Protein AF-A0A960D107-F1 (afdb_monomer)

Nearest PDB structures (foldseek):
  3d3r-assembly1_A  TM=7.746E-01  e=9.510E-02  Shewanella oneidensis MR-1
  5oaz-assembly2_B  TM=6.014E-01  e=5.972E-01  Homo sapiens
  1tuc-assembly1_A  TM=4.967E-01  e=1.402E+00  Gallus gallus
  9gfo-assembly3_CCC  TM=7.353E-01  e=7.229E+00  Homo sapiens
  2m00-assembly1_A  TM=4.402E-01  e=3.513E+00  Staphylococcus aureus subsp. aureus MW2

Radius of gyration: 11.08 Å; Cα contacts (8 Å, |Δi|>4): 56; chains: 1; bounding box: 21×21×31 Å

Sequence (40 aa):
MCLGIPGQVVAMMSGYGGQLVLVDVAGEQRPVNIGMLPDE

pLDDT: mean 93.04, std 6.33, range [67.12, 98.19]

Solvent-accessible surface area (backbone atoms only — not comparable to full-atom values): 2694 Å² total; per-residue (Å²): 140,85,83,87,80,76,63,46,82,77,43,83,38,89,56,81,92,64,28,32,30,32,26,38,43,93,87,43,80,38,83,41,80,49,76,83,56,76,83,132

Mean predicted aligned error: 3.35 Å

Foldseek 3Di:
DDDDFDWDFDAFDPDPVSQWTWIQGVNDTDIDGNPPPDDD

Secondary structure (DSSP, 8-state):
--PPPP-EEEEEPSSGGG-EEEEEETTEEEEEE-TTSPP-

Structure (mmCIF, N/CA/C/O backbone):
data_AF-A0A960D107-F1
#
_entry.id   AF-A0A960D1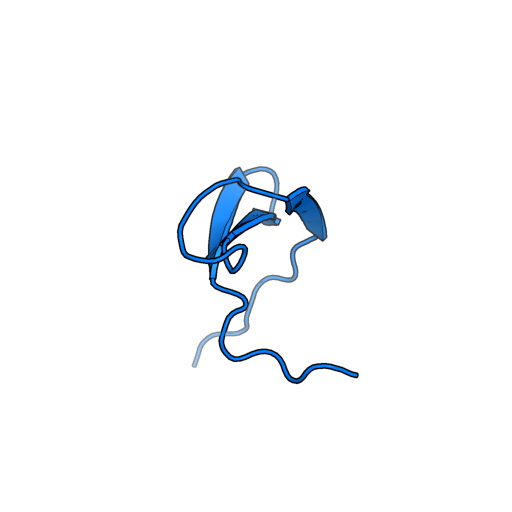07-F1
#
loop_
_atom_site.group_PDB
_atom_site.id
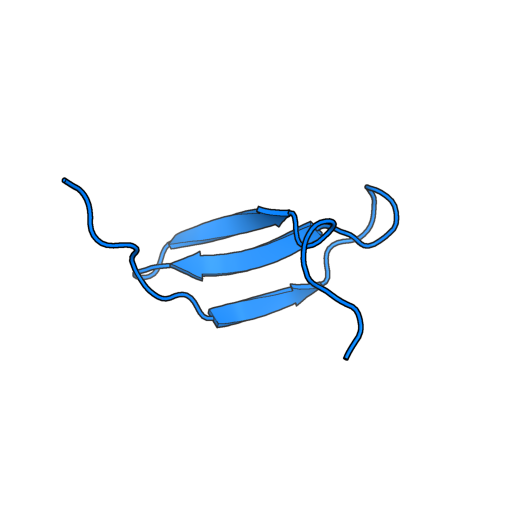_atom_site.type_symbol
_atom_site.label_atom_id
_atom_site.label_alt_id
_atom_site.lab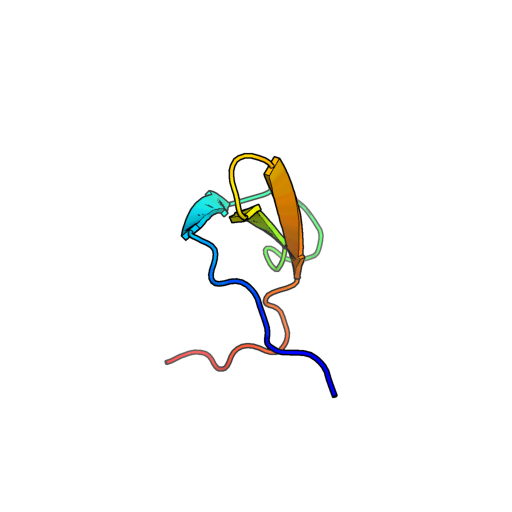el_comp_id
_atom_site.label_asym_id
_atom_site.label_entity_id
_atom_site.label_seq_id
_atom_site.pdbx_PDB_ins_code
_atom_site.Cartn_x
_atom_site.Cartn_y
_atom_site.Cartn_z
_atom_site.occupancy
_atom_site.B_iso_or_equiv
_atom_site.auth_seq_id
_atom_site.auth_comp_id
_atom_site.auth_asym_id
_atom_site.auth_atom_id
_atom_site.pdbx_PDB_model_num
ATOM 1 N N . MET A 1 1 ? 14.341 -0.329 17.132 1.00 80.19 1 MET A N 1
ATOM 2 C CA . MET A 1 1 ? 13.879 -1.381 16.201 1.00 80.19 1 MET A CA 1
ATOM 3 C C . MET A 1 1 ? 12.401 -1.142 15.964 1.00 80.19 1 MET A C 1
ATOM 5 O O . MET A 1 1 ? 11.694 -0.980 16.948 1.00 80.19 1 MET A O 1
ATOM 9 N N . CYS A 1 2 ? 11.959 -1.038 14.712 1.00 94.06 2 CYS A N 1
ATOM 10 C CA . CYS A 1 2 ? 10.559 -0.761 14.376 1.00 94.06 2 CYS A CA 1
ATOM 11 C C . CYS A 1 2 ? 9.949 -1.987 13.691 1.00 94.06 2 CYS A C 1
ATOM 13 O O . CYS A 1 2 ? 10.638 -2.658 12.925 1.00 94.06 2 CYS A O 1
ATOM 15 N N . LEU A 1 3 ? 8.675 -2.260 13.962 1.00 94.19 3 LEU A N 1
ATOM 16 C CA . LEU A 1 3 ? 7.879 -3.249 13.238 1.00 94.19 3 LEU A CA 1
ATOM 17 C C . LEU A 1 3 ? 7.003 -2.510 12.223 1.00 94.19 3 LEU A C 1
ATOM 19 O O . LEU A 1 3 ? 6.409 -1.486 12.557 1.00 94.19 3 LEU A O 1
ATOM 23 N N . GLY A 1 4 ? 6.955 -3.004 10.987 1.00 93.19 4 GLY A N 1
ATOM 24 C CA . GLY A 1 4 ? 6.090 -2.439 9.953 1.00 93.19 4 GLY A CA 1
ATOM 25 C C . GLY A 1 4 ? 4.614 -2.671 10.276 1.00 93.19 4 GLY A C 1
ATOM 26 O O . GLY A 1 4 ? 4.249 -3.731 10.784 1.00 93.19 4 GLY A O 1
ATOM 27 N N . ILE A 1 5 ? 3.770 -1.685 9.973 1.00 96.44 5 ILE A N 1
ATOM 28 C CA . ILE A 1 5 ? 2.314 -1.819 10.070 1.00 96.44 5 ILE A CA 1
ATOM 29 C C . ILE A 1 5 ? 1.823 -2.413 8.742 1.00 96.44 5 ILE A C 1
ATOM 31 O O . ILE A 1 5 ? 2.153 -1.855 7.692 1.00 96.44 5 ILE A O 1
ATOM 35 N N . PRO A 1 6 ? 1.072 -3.527 8.749 1.00 96.44 6 PRO A N 1
ATOM 36 C CA . PRO A 1 6 ? 0.494 -4.065 7.525 1.00 96.44 6 PRO A CA 1
ATOM 37 C C . PRO A 1 6 ? -0.541 -3.091 6.948 1.00 96.44 6 PRO A C 1
ATOM 39 O O . PRO A 1 6 ? -1.256 -2.419 7.691 1.00 96.44 6 PRO A O 1
ATOM 42 N N . GLY A 1 7 ? -0.629 -3.039 5.621 1.00 96.94 7 GLY A N 1
ATOM 43 C CA . GLY A 1 7 ? -1.601 -2.220 4.904 1.00 96.94 7 GLY A CA 1
ATOM 44 C C . GLY A 1 7 ? -2.228 -2.970 3.738 1.00 96.94 7 GLY A C 1
ATOM 45 O O . GLY A 1 7 ? -1.688 -3.978 3.279 1.00 96.94 7 GLY A O 1
ATOM 46 N N . GLN A 1 8 ? -3.367 -2.472 3.264 1.00 97.75 8 GLN A N 1
ATOM 47 C CA . GLN A 1 8 ? -4.114 -3.051 2.150 1.00 97.75 8 GLN A CA 1
ATOM 48 C C . GLN A 1 8 ? -4.099 -2.110 0.945 1.00 97.75 8 GLN A C 1
ATOM 50 O O . GLN A 1 8 ? -4.392 -0.924 1.076 1.00 97.75 8 GLN A O 1
ATOM 55 N N . VAL A 1 9 ? -3.794 -2.639 -0.242 1.00 97.06 9 VAL A N 1
ATOM 56 C CA . VAL A 1 9 ? -3.915 -1.882 -1.496 1.00 97.06 9 VAL A CA 1
ATOM 57 C C . VAL A 1 9 ? -5.395 -1.640 -1.787 1.00 97.06 9 VAL A C 1
ATOM 59 O O . VAL A 1 9 ? -6.172 -2.589 -1.884 1.00 97.06 9 VAL A O 1
ATOM 62 N N . VAL A 1 10 ? -5.781 -0.373 -1.928 1.00 97.81 10 VAL A N 1
ATOM 63 C CA . VAL A 1 10 ? -7.176 0.036 -2.167 1.00 97.81 10 VAL A CA 1
ATOM 64 C C . VAL A 1 10 ? -7.393 0.649 -3.548 1.00 97.81 10 VAL A C 1
ATOM 66 O O . VAL A 1 10 ? -8.512 0.625 -4.053 1.00 97.81 10 VAL A O 1
ATOM 69 N N . ALA A 1 11 ? -6.342 1.171 -4.186 1.00 96.69 11 ALA A N 1
ATOM 70 C CA . ALA A 1 11 ? -6.410 1.661 -5.559 1.00 96.69 11 ALA A CA 1
ATOM 71 C C . ALA A 1 11 ? -5.039 1.636 -6.243 1.00 96.69 11 ALA A C 1
ATOM 73 O O . ALA A 1 11 ? -4.010 1.877 -5.614 1.00 96.69 11 ALA A O 1
ATOM 74 N N . MET A 1 12 ? -5.040 1.426 -7.558 1.00 94.25 12 MET A N 1
ATOM 75 C CA . MET A 1 12 ? -3.874 1.687 -8.404 1.00 94.25 12 MET A CA 1
ATOM 76 C C . MET A 1 12 ? -3.851 3.175 -8.757 1.00 94.25 12 MET A C 1
ATOM 78 O O . MET A 1 12 ? -4.890 3.741 -9.106 1.00 94.25 12 MET A O 1
ATOM 82 N N . MET A 1 13 ? -2.689 3.822 -8.680 1.00 93.69 13 MET A N 1
ATOM 83 C CA . MET A 1 13 ? -2.556 5.236 -9.033 1.00 93.69 13 MET A CA 1
ATOM 84 C C . MET A 1 13 ? -1.957 5.393 -10.431 1.00 93.69 13 MET A C 1
ATOM 86 O O . MET A 1 13 ? -1.059 4.662 -10.840 1.00 93.69 13 MET A O 1
ATOM 90 N N . SER A 1 14 ? -2.456 6.382 -11.174 1.00 87.38 14 SER A N 1
ATOM 91 C CA . SER A 1 14 ? -1.872 6.778 -12.459 1.00 87.38 14 SER A CA 1
ATOM 92 C C . SER A 1 14 ? -0.618 7.634 -12.248 1.00 87.38 14 SER A C 1
ATOM 94 O O . SER A 1 14 ? -0.545 8.413 -11.299 1.00 87.38 14 SER A O 1
ATOM 96 N N . GLY A 1 15 ? 0.350 7.530 -13.161 1.00 84.06 15 GLY A N 1
ATOM 97 C CA . GLY A 1 15 ? 1.639 8.227 -13.071 1.00 84.06 15 GLY A CA 1
ATOM 98 C C . GLY A 1 15 ? 2.773 7.329 -12.563 1.00 84.06 15 GLY A C 1
ATOM 99 O O . GLY A 1 15 ? 2.565 6.154 -12.279 1.00 84.06 15 GLY A O 1
ATOM 100 N N . TYR A 1 16 ? 3.999 7.866 -12.516 1.00 85.69 16 TYR A N 1
ATOM 101 C CA . TYR A 1 16 ? 5.202 7.157 -12.038 1.00 85.69 16 TYR A CA 1
ATOM 102 C C . TYR A 1 16 ? 5.398 5.753 -12.645 1.00 85.69 16 TYR A C 1
ATOM 104 O O . TYR A 1 16 ? 5.762 4.806 -11.955 1.00 85.69 16 TYR A O 1
ATOM 112 N N . GLY A 1 17 ? 5.105 5.600 -13.941 1.00 88.88 17 GLY A N 1
ATOM 113 C CA . GLY A 1 17 ? 5.248 4.321 -14.646 1.00 88.88 17 GLY A CA 1
ATOM 114 C C . GLY A 1 17 ? 4.342 3.197 -14.128 1.00 88.88 17 GLY A C 1
ATOM 115 O O . GLY A 1 17 ? 4.694 2.039 -14.303 1.00 88.88 17 GLY A O 1
ATOM 116 N N . GLY A 1 18 ? 3.221 3.518 -13.468 1.00 90.25 18 GLY A N 1
ATOM 117 C CA . GLY A 1 18 ? 2.317 2.521 -12.878 1.00 90.25 18 GLY A CA 1
ATOM 118 C C . GLY A 1 18 ? 2.807 1.945 -11.546 1.00 90.25 18 GLY A C 1
ATOM 119 O O . GLY A 1 18 ? 2.247 0.971 -11.060 1.00 90.25 18 GLY A O 1
ATOM 120 N N . GLN A 1 19 ? 3.840 2.543 -10.947 1.00 94.44 19 GLN A N 1
ATOM 121 C CA . GLN A 1 19 ? 4.508 2.019 -9.752 1.00 94.44 19 GLN A CA 1
ATOM 122 C C . GLN A 1 19 ? 3.996 2.631 -8.445 1.00 94.44 19 GLN A C 1
ATOM 124 O O . GLN A 1 19 ? 4.633 2.466 -7.406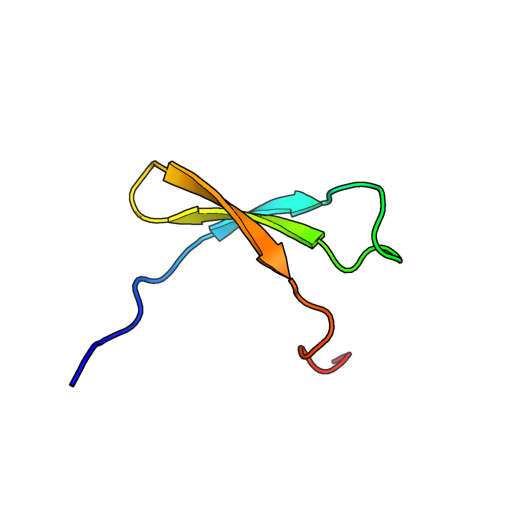 1.00 94.44 19 GLN A O 1
ATOM 129 N N . LEU A 1 20 ? 2.892 3.379 -8.473 1.00 95.94 20 LEU A N 1
ATOM 130 C CA . LEU A 1 20 ? 2.266 3.913 -7.269 1.00 95.94 20 LEU A CA 1
ATOM 131 C C . LEU A 1 20 ? 0.908 3.271 -7.047 1.00 95.94 20 LEU A C 1
ATOM 133 O O . LEU A 1 20 ? 0.085 3.161 -7.956 1.00 95.94 20 LEU A O 1
ATOM 137 N N . VAL A 1 21 ? 0.665 2.918 -5.796 1.00 96.81 21 VAL A N 1
ATOM 138 C CA . VAL A 1 21 ? -0.620 2.420 -5.323 1.00 96.81 21 VAL A CA 1
ATOM 139 C C . VAL A 1 21 ? -1.030 3.188 -4.081 1.00 96.81 21 VAL A C 1
ATOM 141 O O . VAL A 1 21 ? -0.190 3.671 -3.322 1.00 96.81 21 VAL A O 1
ATOM 144 N N . LEU A 1 22 ? -2.332 3.307 -3.873 1.00 97.56 22 LEU A N 1
ATOM 145 C CA . LEU A 1 22 ? -2.894 3.834 -2.646 1.00 97.56 22 LEU A CA 1
ATOM 146 C C . LEU A 1 22 ? -3.094 2.672 -1.673 1.00 97.56 22 LEU A C 1
ATOM 148 O O . LEU A 1 22 ? -3.764 1.691 -2.007 1.00 97.56 22 LEU A O 1
ATOM 152 N N . VAL A 1 23 ? -2.510 2.783 -0.484 1.00 98.06 23 VAL A N 1
ATOM 153 C CA . VAL A 1 23 ? -2.564 1.763 0.568 1.00 98.06 23 VAL A CA 1
ATOM 154 C C . VAL A 1 23 ? -3.249 2.347 1.793 1.00 98.06 23 VAL A C 1
ATOM 156 O O . VAL A 1 23 ? -2.868 3.425 2.242 1.00 98.06 23 VAL A O 1
ATOM 159 N N . ASP A 1 24 ? -4.231 1.641 2.347 1.00 98.19 24 ASP A N 1
ATOM 160 C CA . ASP A 1 24 ? -4.746 1.935 3.683 1.00 98.19 24 ASP A CA 1
ATOM 161 C C . ASP A 1 24 ? -3.822 1.313 4.735 1.00 98.19 24 ASP A C 1
ATOM 163 O O . ASP A 1 24 ? -3.583 0.103 4.726 1.00 98.19 24 ASP A O 1
ATOM 167 N N . VAL A 1 25 ? -3.276 2.146 5.620 1.00 97.81 25 VAL A N 1
ATOM 168 C CA . VAL A 1 25 ? -2.434 1.728 6.744 1.00 97.81 25 VAL A CA 1
ATOM 169 C C . VAL A 1 25 ? -3.032 2.314 8.014 1.00 97.81 25 VAL A C 1
ATOM 171 O O . VAL A 1 25 ? -2.965 3.521 8.231 1.00 97.81 25 VAL A O 1
ATOM 174 N N . ALA A 1 26 ? -3.608 1.459 8.861 1.00 96.69 26 ALA A N 1
ATOM 175 C CA . ALA A 1 26 ? -4.273 1.873 10.100 1.00 96.69 26 ALA A CA 1
ATOM 176 C C . ALA A 1 26 ? -5.347 2.971 9.896 1.00 96.69 26 ALA A C 1
ATOM 178 O O . ALA A 1 26 ? -5.495 3.852 10.743 1.00 96.69 26 ALA A O 1
ATOM 179 N N . GLY A 1 27 ? -6.097 2.914 8.785 1.00 97.38 27 GLY A N 1
ATOM 180 C CA . GLY A 1 27 ? -7.150 3.880 8.451 1.00 97.38 27 GLY A CA 1
ATOM 181 C C . GLY A 1 27 ? -6.660 5.157 7.761 1.00 97.38 27 GLY A C 1
ATOM 182 O O . GLY A 1 27 ? -7.457 6.071 7.542 1.00 97.38 27 GLY A O 1
ATOM 183 N N . GLU A 1 28 ? -5.367 5.251 7.433 1.00 97.81 28 GLU A N 1
ATOM 184 C CA . GLU A 1 28 ? -4.800 6.362 6.672 1.00 97.81 28 GLU A CA 1
ATOM 185 C C . GLU A 1 28 ? -4.383 5.916 5.266 1.00 97.81 28 GLU A C 1
ATOM 187 O O . GLU A 1 28 ? -3.610 4.971 5.096 1.00 97.81 28 GLU A O 1
ATOM 192 N N . GLN A 1 29 ? -4.861 6.636 4.247 1.00 97.69 29 GLN A N 1
ATOM 193 C CA . GLN A 1 29 ? -4.540 6.360 2.847 1.00 97.69 29 GLN A CA 1
ATOM 194 C C . GLN A 1 29 ? -3.208 6.998 2.459 1.00 97.69 29 GLN A C 1
ATOM 196 O O . GLN A 1 29 ? -3.035 8.216 2.524 1.00 97.69 29 GLN A O 1
ATOM 201 N N . ARG A 1 30 ? -2.262 6.167 2.022 1.00 96.69 30 ARG A N 1
ATOM 202 C CA . ARG A 1 30 ? -0.887 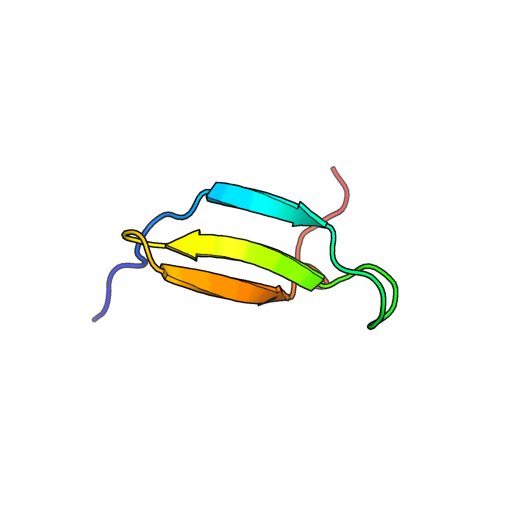6.567 1.725 1.00 96.69 30 ARG A CA 1
ATOM 203 C C . ARG A 1 30 ? -0.475 6.105 0.330 1.00 96.69 30 ARG A C 1
ATOM 205 O O . ARG A 1 30 ? -0.652 4.927 0.018 1.00 96.69 30 ARG A O 1
ATOM 212 N N . PRO A 1 31 ? 0.097 6.985 -0.509 1.00 95.94 31 PRO A N 1
ATOM 213 C CA . PRO A 1 31 ? 0.724 6.556 -1.749 1.00 95.94 31 PRO A CA 1
ATOM 214 C C . PRO A 1 31 ? 2.006 5.779 -1.424 1.00 95.94 31 PRO A C 1
ATOM 216 O O . PRO A 1 31 ? 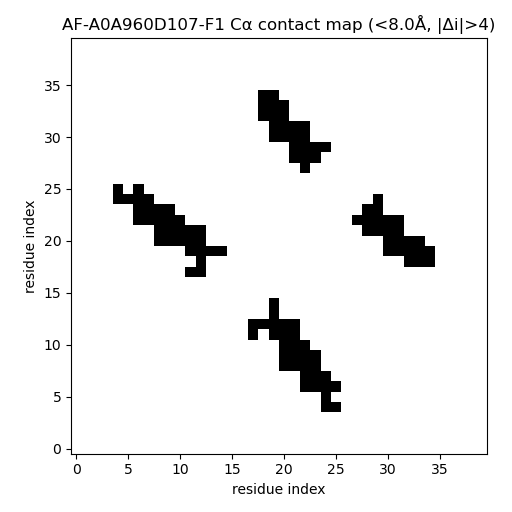2.886 6.281 -0.723 1.00 95.94 31 PRO A O 1
ATOM 219 N N . VAL A 1 32 ? 2.117 4.556 -1.934 1.00 96.06 32 VAL A N 1
ATOM 220 C CA . VAL A 1 32 ? 3.266 3.667 -1.730 1.00 96.06 32 VAL A CA 1
ATOM 221 C C . VAL A 1 32 ? 3.847 3.278 -3.083 1.00 96.06 32 VAL A C 1
ATOM 223 O O . VAL A 1 32 ? 3.113 2.948 -4.016 1.00 96.06 32 VAL A O 1
ATOM 226 N N . ASN A 1 33 ? 5.176 3.330 -3.189 1.00 94.94 33 ASN A N 1
ATOM 227 C CA . ASN A 1 33 ? 5.894 2.871 -4.372 1.00 94.94 33 ASN A CA 1
ATOM 228 C C . ASN A 1 33 ? 6.068 1.349 -4.339 1.00 94.94 33 ASN A C 1
ATOM 230 O O . ASN A 1 33 ? 6.557 0.802 -3.353 1.00 94.94 33 ASN A O 1
ATOM 234 N N . ILE A 1 34 ? 5.691 0.696 -5.435 1.00 94.06 34 ILE A N 1
ATOM 235 C CA . ILE A 1 34 ? 5.797 -0.753 -5.635 1.00 94.06 34 ILE A CA 1
ATOM 236 C C . ILE A 1 34 ? 6.836 -1.136 -6.696 1.00 94.06 34 ILE A C 1
ATOM 238 O O . ILE A 1 34 ? 6.934 -2.299 -7.056 1.00 94.06 34 ILE A O 1
ATOM 242 N N . GLY A 1 35 ? 7.651 -0.194 -7.177 1.00 93.25 35 GLY A N 1
ATOM 243 C CA . GLY A 1 35 ? 8.640 -0.437 -8.236 1.00 93.25 35 GLY A CA 1
ATOM 244 C C . GLY A 1 35 ? 9.793 -1.364 -7.845 1.00 93.25 35 GLY A C 1
ATOM 245 O O . GLY A 1 35 ? 10.561 -1.780 -8.703 1.00 93.25 35 GLY A O 1
ATOM 246 N N . MET A 1 36 ? 9.931 -1.668 -6.551 1.00 91.69 36 MET A N 1
ATOM 247 C CA . MET A 1 36 ? 10.889 -2.648 -6.027 1.00 91.69 36 MET A CA 1
ATOM 248 C C . MET A 1 36 ? 10.245 -3.999 -5.685 1.00 91.69 36 MET A C 1
ATOM 250 O O . MET A 1 36 ? 10.946 -4.886 -5.198 1.00 91.69 36 MET A O 1
ATOM 254 N N . LEU A 1 37 ? 8.932 -4.162 -5.886 1.00 91.31 37 LEU A N 1
ATOM 255 C CA . LEU A 1 37 ? 8.315 -5.480 -5.786 1.00 91.31 37 LEU A CA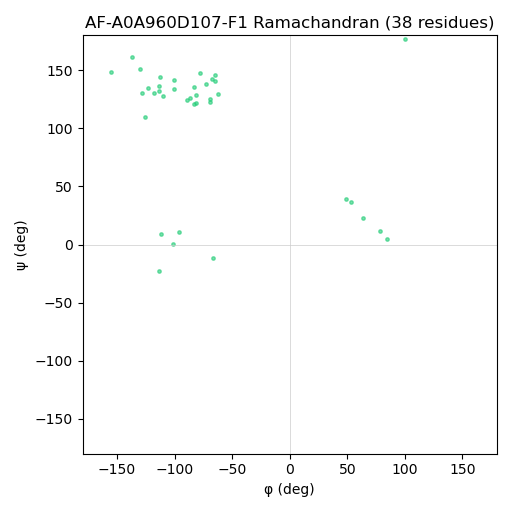 1
ATOM 256 C C . LEU A 1 37 ? 8.717 -6.306 -7.016 1.00 91.31 37 LEU A C 1
ATOM 258 O O . LEU A 1 37 ? 8.746 -5.759 -8.118 1.00 91.31 37 LEU A O 1
ATOM 262 N N . PRO A 1 38 ? 9.054 -7.594 -6.847 1.00 88.56 38 PRO A N 1
ATOM 263 C CA . PRO A 1 38 ? 9.245 -8.476 -7.985 1.00 88.56 38 PRO A CA 1
ATOM 264 C C . PRO A 1 38 ? 7.912 -8.650 -8.719 1.00 88.56 38 PRO A C 1
ATOM 266 O O . PRO A 1 38 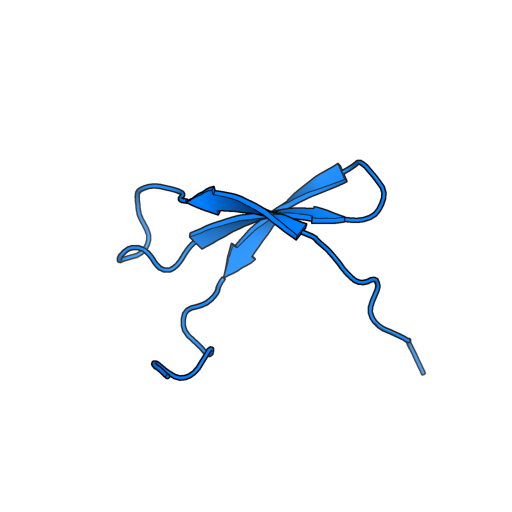? 6.868 -8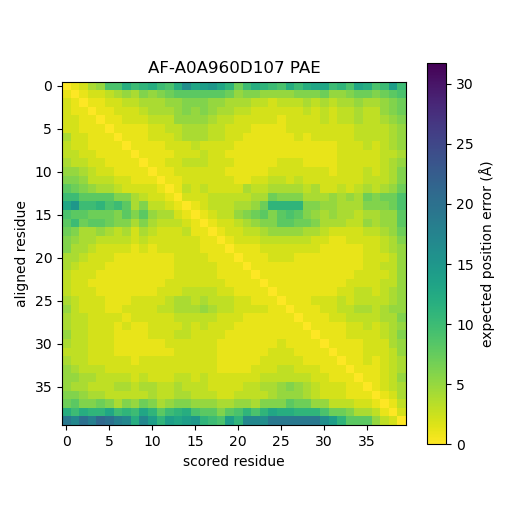.785 -8.078 1.00 88.56 38 PRO A O 1
ATOM 269 N N . ASP A 1 39 ? 7.962 -8.674 -10.048 1.00 78.81 39 ASP A N 1
ATOM 270 C CA . ASP A 1 39 ? 6.901 -9.306 -10.825 1.00 78.81 39 ASP A CA 1
ATOM 271 C C . ASP A 1 39 ? 6.890 -10.800 -10.445 1.00 78.81 39 ASP A C 1
ATOM 273 O O . ASP A 1 39 ? 7.959 -11.415 -10.368 1.00 78.81 39 ASP A O 1
ATOM 277 N N . GLU A 1 40 ? 5.715 -11.340 -10.104 1.00 67.12 40 GLU A N 1
ATOM 278 C CA . GLU A 1 40 ? 5.538 -12.750 -9.701 1.00 67.12 40 GLU A CA 1
ATOM 279 C C . GLU A 1 40 ? 6.102 -13.756 -10.720 1.00 67.12 40 GLU A C 1
ATOM 281 O O . GLU A 1 40 ? 5.944 -13.538 -11.946 1.00 67.12 40 GLU A O 1
#